Protein AF-A0A1I0TZK8-F1 (afdb_monomer)

pLDDT: mean 84.33, std 13.27, range [35.38, 96.5]

Sequence (78 aa):
MNKHTTLPNLMQKLVSDEEIQLIAEAVGYRDSSRTFTLRELIHFFLLAAMHQWKSFRHGADVGPLYGLPRFHYSTVSK

Mean predicted aligned error: 5.99 Å

Foldseek 3Di:
DDPPLPVLVVVPVVADPVNQVVVCVVVVHDQPDPQQGPNLLVSLVVCCVVVVQPALQSSLVCVVVVPRDRDDSCSSVD

Nearest PDB structures (foldseek):
  7zog-assembly2_D  TM=5.055E-01  e=9.816E+00  Cryptosporidium parvum Iowa II

Organism: NCBI:txid186116

Solvent-accessible surface area (backbone atoms only — not comparable to full-atom values): 4856 Å² total; per-residue (Å²): 132,76,88,77,58,60,61,66,60,46,48,59,72,74,52,48,73,65,56,53,49,53,52,29,59,75,71,70,56,71,71,90,40,96,79,54,38,67,69,51,52,53,50,48,52,53,50,34,65,76,69,61,49,89,39,56,58,54,39,42,73,49,31,52,85,75,75,44,66,89,60,61,41,66,70,82,74,110

Radius of gyration: 12.81 Å; Cα contacts (8 Å, |Δi|>4): 50; chains: 1; bounding box: 31×30×26 Å

Structure (mmCIF, N/CA/C/O backbone):
data_AF-A0A1I0TZK8-F1
#
_entry.id   AF-A0A1I0TZK8-F1
#
loop_
_atom_site.group_PDB
_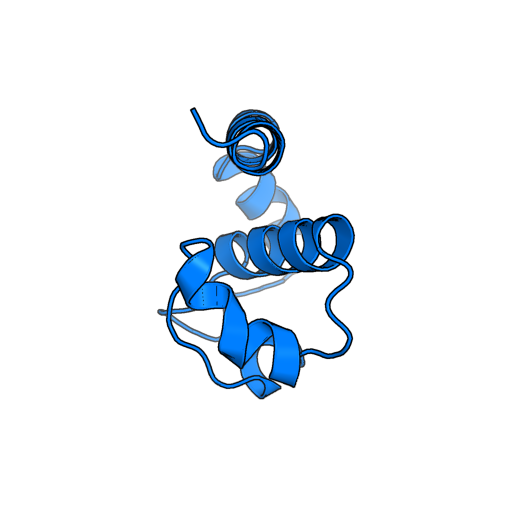atom_site.id
_atom_site.type_symbol
_atom_site.label_atom_id
_atom_site.label_alt_id
_atom_site.label_comp_id
_atom_site.label_asym_id
_atom_site.label_entity_id
_atom_site.label_seq_id
_atom_site.pdbx_PDB_ins_code
_atom_site.Cartn_x
_atom_site.Cartn_y
_atom_site.Cartn_z
_atom_site.occupancy
_atom_site.B_iso_or_equiv
_atom_site.auth_seq_id
_atom_site.auth_comp_id
_atom_site.auth_asym_id
_atom_site.auth_atom_id
_atom_site.pdbx_PDB_model_num
ATOM 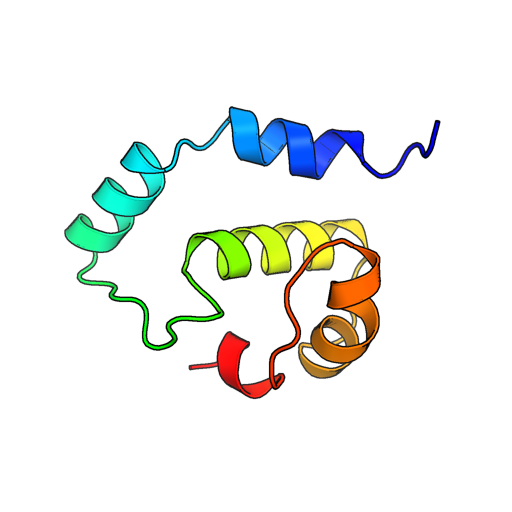1 N N . MET A 1 1 ? 13.740 17.965 -10.695 1.00 35.38 1 MET A N 1
ATOM 2 C CA . MET A 1 1 ? 12.378 17.630 -10.224 1.00 35.38 1 MET A CA 1
ATOM 3 C C . MET A 1 1 ? 11.975 16.315 -10.886 1.00 35.38 1 MET A C 1
ATOM 5 O O . MET A 1 1 ? 11.831 16.292 -12.103 1.00 35.38 1 MET A O 1
ATOM 9 N N . ASN A 1 2 ? 11.941 15.204 -10.143 1.00 40.16 2 ASN A N 1
ATOM 10 C CA . ASN A 1 2 ? 11.649 13.882 -10.713 1.00 40.16 2 ASN A CA 1
ATOM 11 C C . ASN A 1 2 ? 10.194 13.833 -11.196 1.00 40.16 2 ASN A C 1
ATOM 13 O O . ASN A 1 2 ? 9.279 14.031 -10.407 1.00 40.16 2 ASN A O 1
ATOM 17 N N . LYS A 1 3 ? 9.972 13.549 -12.484 1.00 46.91 3 LYS A N 1
ATOM 18 C CA . LYS A 1 3 ? 8.635 13.479 -13.110 1.00 46.91 3 LYS A CA 1
ATOM 19 C C . LYS A 1 3 ? 7.744 12.339 -12.577 1.00 46.91 3 LYS A C 1
ATOM 21 O O . LYS A 1 3 ? 6.592 12.238 -12.975 1.00 46.91 3 LYS A O 1
ATOM 26 N N . HIS A 1 4 ? 8.259 11.494 -11.683 1.00 52.28 4 HIS A N 1
ATOM 27 C CA . HIS A 1 4 ? 7.571 10.305 -11.174 1.00 52.28 4 HIS A CA 1
ATOM 28 C C . HIS A 1 4 ? 6.858 10.500 -9.824 1.00 52.28 4 HIS A C 1
ATOM 30 O O . HIS A 1 4 ? 6.130 9.611 -9.402 1.00 52.28 4 HIS A O 1
ATOM 36 N N . THR A 1 5 ? 7.012 11.645 -9.149 1.00 52.25 5 THR A N 1
ATOM 37 C CA . THR A 1 5 ? 6.407 11.879 -7.819 1.00 52.25 5 THR A CA 1
ATOM 38 C C . THR A 1 5 ? 5.040 12.564 -7.849 1.00 52.25 5 THR A C 1
ATOM 40 O O . THR A 1 5 ? 4.440 12.769 -6.798 1.00 52.25 5 THR A O 1
ATOM 43 N N . THR A 1 6 ? 4.510 12.931 -9.018 1.00 65.81 6 THR A N 1
ATOM 44 C CA . THR A 1 6 ? 3.277 13.730 -9.089 1.00 65.81 6 THR A CA 1
ATOM 45 C C . THR A 1 6 ? 2.037 12.925 -8.712 1.00 65.81 6 THR A C 1
ATOM 47 O O . THR A 1 6 ? 1.218 13.419 -7.949 1.00 65.81 6 THR A O 1
ATOM 50 N N . LEU A 1 7 ? 1.906 11.688 -9.200 1.00 67.94 7 LEU A N 1
ATOM 51 C CA . LEU A 1 7 ? 0.679 10.906 -9.030 1.00 67.94 7 LEU A CA 1
ATOM 52 C C . LEU A 1 7 ? 0.493 10.342 -7.608 1.00 67.94 7 LEU A C 1
ATOM 54 O O . LEU A 1 7 ? -0.596 10.523 -7.074 1.00 67.94 7 LEU A O 1
ATOM 58 N N . PRO A 1 8 ? 1.500 9.732 -6.944 1.00 64.81 8 PRO A N 1
ATOM 59 C CA . PRO A 1 8 ? 1.316 9.210 -5.586 1.00 64.81 8 PRO A CA 1
ATOM 60 C C . PRO A 1 8 ? 0.969 10.317 -4.583 1.00 64.81 8 PRO A C 1
ATOM 62 O O . PRO A 1 8 ? 0.047 10.170 -3.786 1.00 64.81 8 PRO A O 1
ATOM 65 N N . ASN A 1 9 ? 1.625 11.475 -4.705 1.00 68.38 9 ASN A N 1
ATOM 66 C CA . ASN A 1 9 ? 1.321 12.659 -3.901 1.00 68.38 9 ASN A CA 1
ATOM 67 C C . ASN A 1 9 ? -0.072 13.236 -4.202 1.00 68.38 9 ASN A C 1
ATOM 69 O O . ASN A 1 9 ? -0.717 13.782 -3.310 1.00 68.38 9 ASN A O 1
ATOM 73 N N . LEU A 1 10 ? -0.543 13.144 -5.452 1.00 69.31 10 LEU A N 1
ATOM 74 C CA . LEU A 1 10 ? -1.901 13.549 -5.816 1.00 69.31 10 LEU A CA 1
ATOM 75 C C . LEU A 1 10 ? -2.930 12.586 -5.216 1.00 69.31 10 LEU A C 1
ATOM 77 O O . LEU A 1 10 ? -3.915 13.027 -4.643 1.00 69.31 10 LEU A O 1
ATOM 81 N N . MET A 1 11 ? -2.677 11.280 -5.289 1.00 67.62 11 MET A N 1
ATOM 82 C CA . MET A 1 11 ? -3.574 10.254 -4.757 1.00 67.62 11 MET A CA 1
ATOM 83 C C . MET A 1 11 ? -3.678 10.308 -3.232 1.00 67.62 11 MET A C 1
ATOM 85 O O . MET A 1 11 ? -4.775 10.173 -2.703 1.00 67.62 11 MET A O 1
ATOM 89 N N . GLN A 1 12 ? -2.579 10.596 -2.526 1.00 66.69 12 GLN A N 1
ATOM 90 C CA . GLN A 1 12 ? -2.617 10.873 -1.084 1.00 66.69 12 GLN A CA 1
ATOM 91 C C . GLN A 1 12 ? -3.483 12.093 -0.735 1.00 66.69 12 GLN A C 1
ATOM 93 O O . GLN A 1 12 ? -4.074 12.127 0.335 1.00 66.69 12 GLN A O 1
ATOM 98 N N . LYS A 1 13 ? -3.582 13.085 -1.631 1.00 68.88 13 LYS A N 1
ATOM 99 C CA . LYS A 1 13 ? -4.471 14.246 -1.458 1.00 68.88 13 LYS A CA 1
ATOM 100 C C . LYS A 1 13 ? -5.921 13.974 -1.858 1.00 68.88 13 LYS A C 1
ATOM 102 O O . LYS A 1 13 ? -6.798 14.700 -1.408 1.00 68.88 13 LYS A O 1
ATOM 107 N N . LEU A 1 14 ? -6.154 13.003 -2.739 1.00 69.50 14 LEU A N 1
ATOM 108 C CA . LEU A 1 14 ? -7.480 12.668 -3.262 1.00 69.50 14 LEU A CA 1
ATOM 109 C C . LEU A 1 14 ? -8.234 11.667 -2.389 1.00 69.50 14 LEU A C 1
ATOM 111 O O . LEU A 1 14 ? -9.451 11.620 -2.494 1.00 69.50 14 LEU A O 1
ATOM 115 N N . VAL A 1 15 ? -7.524 10.867 -1.588 1.00 77.25 15 VAL A N 1
ATOM 116 C CA . VAL A 1 15 ? -8.132 9.890 -0.679 1.00 77.25 15 VAL A CA 1
ATOM 117 C C . VAL A 1 15 ? -7.636 10.155 0.738 1.00 77.25 15 VAL A C 1
ATOM 119 O O . VAL A 1 15 ? -6.482 9.846 1.066 1.00 77.25 15 VAL A O 1
ATOM 122 N N . SER A 1 16 ? -8.491 10.738 1.574 1.00 85.25 16 SER A N 1
ATOM 123 C CA . SER A 1 16 ? -8.140 11.106 2.949 1.00 85.25 16 SER A CA 1
ATOM 124 C C . SER A 1 16 ? -8.029 9.877 3.864 1.00 85.25 16 SER A C 1
ATOM 126 O O . SER A 1 16 ? -8.417 8.769 3.488 1.00 85.25 16 SER A O 1
ATOM 128 N N . ASP A 1 17 ? -7.402 10.021 5.038 1.00 84.06 17 ASP A N 1
ATOM 129 C CA . ASP A 1 17 ? -7.289 8.903 5.999 1.00 84.06 17 ASP A CA 1
ATOM 130 C C . ASP A 1 17 ? -8.676 8.525 6.526 1.00 84.06 17 ASP A C 1
ATOM 132 O O . ASP A 1 17 ? -8.973 7.346 6.712 1.00 84.06 17 ASP A O 1
ATOM 136 N N . GLU A 1 18 ? -9.556 9.516 6.670 1.00 87.12 18 GLU A N 1
ATOM 137 C CA . GLU A 1 18 ? -10.942 9.327 7.082 1.00 87.12 18 GLU A CA 1
ATOM 138 C C . GLU A 1 18 ? -11.730 8.501 6.059 1.00 87.12 18 GLU A C 1
ATOM 140 O O . GLU A 1 18 ? -12.439 7.575 6.443 1.00 87.12 18 GLU A O 1
ATOM 145 N N . GLU A 1 19 ? -11.587 8.782 4.761 1.00 88.81 19 GLU A N 1
ATOM 146 C CA . GLU A 1 19 ? -12.268 8.014 3.710 1.00 88.81 19 GLU A CA 1
ATOM 147 C C . GLU A 1 19 ? -11.799 6.557 3.679 1.00 88.81 19 GLU A C 1
ATOM 149 O O . GLU A 1 19 ? -12.621 5.644 3.582 1.00 88.81 19 GLU A O 1
ATOM 154 N N . ILE A 1 20 ? -10.490 6.320 3.814 1.00 89.31 20 ILE A N 1
ATOM 155 C CA . ILE A 1 20 ? -9.939 4.960 3.892 1.00 89.31 20 ILE A CA 1
ATOM 156 C C . ILE A 1 20 ? -10.500 4.225 5.104 1.00 89.31 20 ILE A C 1
ATOM 158 O O . ILE A 1 20 ? -10.911 3.071 4.976 1.00 89.31 20 ILE A O 1
ATOM 162 N N . GLN A 1 21 ? -10.541 4.887 6.259 1.00 89.94 21 GLN A N 1
ATOM 163 C CA . GLN A 1 21 ? -11.032 4.292 7.493 1.00 89.94 21 GLN A CA 1
ATOM 164 C C . GLN A 1 21 ? -12.528 3.962 7.408 1.00 89.94 21 GLN A C 1
ATOM 166 O O . GLN A 1 21 ? -12.926 2.858 7.775 1.00 89.94 21 GLN A O 1
ATOM 171 N N . LEU A 1 22 ? -13.345 4.864 6.853 1.00 91.25 22 LEU A N 1
ATOM 172 C CA . LEU A 1 22 ? -14.777 4.633 6.637 1.00 91.25 22 LEU A CA 1
ATOM 173 C C . LEU A 1 22 ? -15.028 3.418 5.736 1.00 91.25 22 LEU A C 1
ATOM 175 O O . LEU A 1 22 ? -15.889 2.590 6.035 1.00 91.25 22 LEU A O 1
ATOM 179 N N . ILE A 1 23 ? -14.264 3.286 4.648 1.00 89.81 23 ILE A N 1
ATOM 180 C CA . ILE A 1 23 ? -14.370 2.133 3.746 1.00 89.81 23 ILE A CA 1
ATOM 181 C C . ILE A 1 23 ? -13.922 0.856 4.461 1.00 89.81 23 ILE A C 1
ATOM 183 O O . ILE A 1 23 ? -14.613 -0.158 4.369 1.00 89.81 23 ILE A O 1
ATOM 187 N N . ALA A 1 24 ? -12.800 0.901 5.187 1.00 91.44 24 ALA A N 1
ATOM 188 C CA . ALA A 1 24 ? -12.279 -0.240 5.934 1.00 91.44 24 ALA A CA 1
ATOM 189 C C . ALA A 1 24 ? -13.301 -0.755 6.955 1.00 91.44 24 ALA A C 1
ATOM 191 O O . ALA A 1 24 ? -13.568 -1.954 7.012 1.00 91.44 24 ALA A O 1
ATOM 192 N N . GLU A 1 25 ? -13.933 0.148 7.703 1.00 93.19 25 GLU A N 1
ATOM 193 C CA . GLU A 1 25 ? -14.983 -0.183 8.665 1.00 93.19 25 GLU A CA 1
ATOM 194 C C . GLU A 1 25 ? -16.222 -0.769 7.987 1.00 93.19 25 GLU A C 1
ATOM 196 O O . GLU A 1 25 ? -16.731 -1.797 8.439 1.00 93.19 25 GLU A O 1
ATOM 201 N N . ALA A 1 26 ? -16.665 -0.181 6.871 1.00 93.94 26 ALA A N 1
ATOM 202 C CA . ALA A 1 26 ? -17.829 -0.654 6.125 1.00 93.94 26 ALA A CA 1
ATOM 203 C C . ALA A 1 26 ? -17.664 -2.092 5.601 1.00 93.94 26 ALA A C 1
ATOM 205 O O . ALA A 1 26 ? -18.645 -2.832 5.524 1.00 93.94 26 ALA A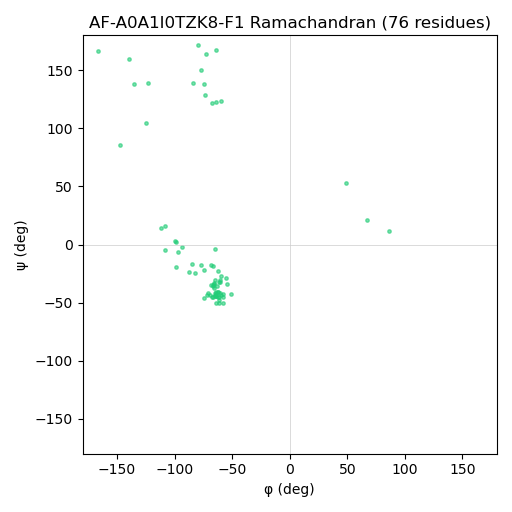 O 1
ATOM 206 N N . VAL A 1 27 ? -16.436 -2.502 5.264 1.00 92.06 27 VAL A N 1
ATOM 207 C CA . VAL A 1 27 ? -16.131 -3.866 4.793 1.00 92.06 27 VAL A CA 1
ATOM 208 C C . VAL A 1 27 ? -15.573 -4.781 5.890 1.00 92.06 27 VAL A C 1
ATOM 210 O O . VAL A 1 27 ? -15.242 -5.934 5.619 1.00 92.06 27 VAL A O 1
ATOM 213 N N . GLY A 1 28 ? -15.456 -4.291 7.129 1.00 91.25 28 GLY A N 1
ATOM 214 C CA . GLY A 1 28 ? -14.893 -5.040 8.255 1.00 91.25 28 GLY A CA 1
ATOM 215 C C . GLY A 1 28 ? -13.395 -5.346 8.127 1.00 91.25 28 GLY A C 1
ATOM 216 O O . GLY A 1 28 ? -12.903 -6.272 8.776 1.00 91.25 28 GLY A O 1
ATOM 217 N N . TYR A 1 29 ? -12.663 -4.595 7.303 1.00 89.38 29 TYR A N 1
ATOM 218 C CA . TYR A 1 29 ? -11.219 -4.738 7.151 1.00 89.38 29 TYR A CA 1
ATOM 219 C C . TYR A 1 29 ? -10.488 -4.147 8.361 1.00 89.38 29 TYR A C 1
ATOM 221 O O . TYR A 1 29 ? -10.821 -3.070 8.858 1.00 89.38 29 TYR A O 1
ATOM 229 N N . ARG A 1 30 ? -9.455 -4.850 8.831 1.00 87.38 30 ARG A N 1
ATOM 230 C CA . ARG A 1 30 ? -8.553 -4.375 9.883 1.00 87.38 30 ARG A CA 1
ATOM 231 C C . ARG A 1 30 ? -7.117 -4.655 9.491 1.00 87.38 30 ARG A C 1
ATOM 233 O O . ARG A 1 30 ? -6.801 -5.756 9.044 1.00 87.38 30 ARG A O 1
ATOM 240 N N . ASP A 1 31 ? -6.249 -3.684 9.742 1.00 86.56 31 ASP A N 1
ATOM 241 C CA . ASP A 1 31 ? -4.820 -3.861 9.530 1.00 86.56 31 ASP A CA 1
ATOM 242 C C . ASP A 1 31 ? -4.276 -5.013 10.376 1.00 86.56 31 ASP A C 1
ATOM 244 O O . ASP A 1 31 ? -4.391 -5.040 11.603 1.00 86.56 31 ASP A O 1
ATOM 248 N N . SER A 1 32 ? -3.651 -5.975 9.699 1.00 79.81 32 SER A N 1
ATOM 249 C CA . SER A 1 32 ? -2.989 -7.114 10.339 1.00 79.81 32 SER A CA 1
ATOM 250 C C . SER A 1 32 ? -1.555 -6.792 10.776 1.00 79.81 32 SER A C 1
ATOM 252 O O . SER A 1 32 ? -0.975 -7.504 11.598 1.00 79.81 32 SER A O 1
ATOM 254 N N . SER A 1 33 ? -0.978 -5.709 10.247 1.00 79.19 33 SER A N 1
ATOM 255 C CA . SER A 1 33 ? 0.378 -5.250 10.529 1.00 79.19 33 SER A CA 1
ATOM 256 C C . SER A 1 33 ? 0.377 -3.816 11.043 1.00 79.19 33 SER A C 1
ATOM 258 O O . SER A 1 33 ? -0.298 -2.951 10.499 1.00 79.19 33 SER A O 1
ATOM 260 N N . ARG A 1 34 ? 1.216 -3.540 12.047 1.00 76.44 34 ARG A N 1
ATOM 261 C CA . ARG A 1 34 ? 1.463 -2.171 12.535 1.00 76.44 34 ARG A CA 1
ATOM 262 C C . ARG A 1 34 ? 2.384 -1.360 11.624 1.00 76.44 34 ARG A C 1
ATOM 264 O O . ARG A 1 34 ? 2.466 -0.151 11.774 1.00 76.44 34 ARG A O 1
ATOM 271 N N . THR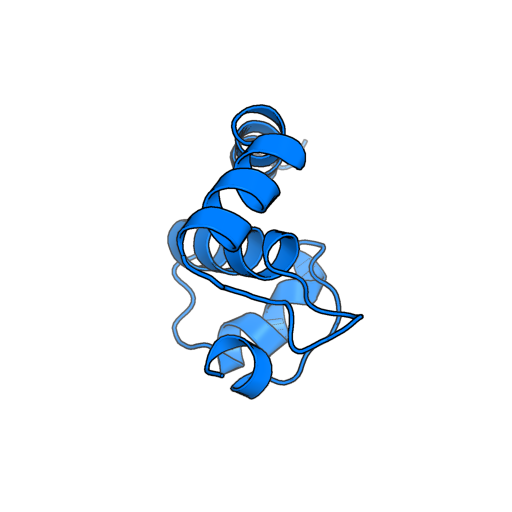 A 1 35 ? 3.133 -2.028 10.748 1.00 79.00 35 THR A N 1
ATOM 272 C CA . THR A 1 35 ? 4.147 -1.402 9.884 1.00 79.00 35 THR A CA 1
ATOM 273 C C . THR A 1 35 ? 3.730 -1.340 8.419 1.00 79.00 35 THR A C 1
ATOM 275 O O . THR A 1 35 ? 4.483 -0.823 7.599 1.00 79.0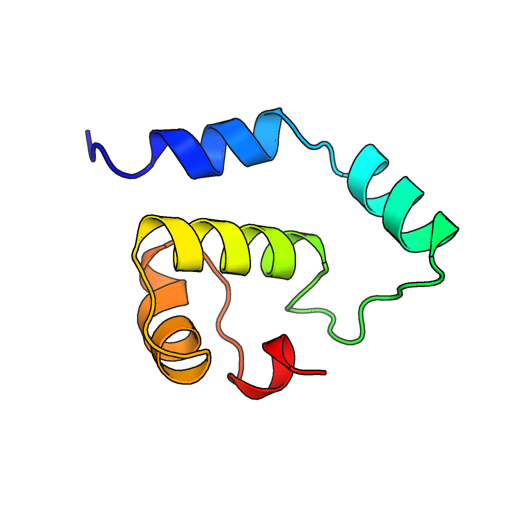0 35 THR A O 1
ATOM 278 N N . PHE A 1 36 ? 2.578 -1.922 8.080 1.00 87.44 36 PHE A N 1
ATOM 279 C CA . PHE A 1 36 ? 2.038 -1.949 6.726 1.00 87.44 36 PHE A CA 1
ATOM 280 C C . PHE A 1 36 ? 0.512 -1.912 6.814 1.00 87.44 36 PHE A C 1
ATOM 282 O O . PHE A 1 36 ? -0.146 -2.949 6.898 1.00 87.44 36 PHE A O 1
ATOM 289 N N . THR A 1 37 ? -0.006 -0.698 6.902 1.00 90.69 37 THR A N 1
ATOM 290 C CA . THR A 1 37 ? -1.422 -0.358 7.001 1.00 90.69 37 THR A CA 1
ATOM 291 C C . THR A 1 37 ? -2.095 -0.402 5.631 1.00 90.69 37 THR A C 1
ATOM 293 O O . THR A 1 37 ? -1.442 -0.477 4.582 1.00 90.69 37 THR A O 1
ATOM 296 N N . LEU A 1 38 ? -3.420 -0.283 5.619 1.00 89.50 38 LEU A N 1
ATOM 297 C CA . LEU A 1 38 ? -4.222 -0.134 4.410 1.00 89.50 38 LEU A CA 1
ATOM 298 C C . LEU A 1 38 ? -3.754 1.048 3.548 1.00 89.50 38 LEU A C 1
ATOM 300 O O . LEU A 1 38 ? -3.761 0.958 2.318 1.00 89.50 38 LEU A O 1
ATOM 304 N N . ARG A 1 39 ? -3.273 2.127 4.177 1.00 88.56 39 ARG A N 1
ATOM 305 C CA . ARG A 1 39 ? -2.677 3.278 3.487 1.00 88.56 39 ARG A CA 1
ATOM 306 C C . ARG A 1 39 ? -1.438 2.863 2.693 1.00 88.56 39 ARG A C 1
ATOM 308 O O . ARG A 1 39 ? -1.331 3.209 1.513 1.00 88.56 39 ARG A O 1
ATOM 315 N N . GLU A 1 40 ? -0.523 2.103 3.295 1.00 90.75 40 GLU A N 1
ATOM 316 C CA . GLU A 1 40 ? 0.645 1.579 2.578 1.00 90.75 40 GLU A CA 1
ATOM 317 C C . GLU A 1 40 ? 0.260 0.563 1.499 1.00 90.75 40 GLU A C 1
ATOM 319 O O . GLU A 1 40 ? 0.882 0.552 0.438 1.00 90.75 40 GLU A O 1
ATOM 324 N N . LEU A 1 41 ? -0.779 -0.247 1.721 1.00 91.38 41 LEU A N 1
ATOM 325 C CA . LEU A 1 41 ? -1.273 -1.205 0.731 1.00 91.38 41 LEU A CA 1
ATOM 326 C C . LEU A 1 41 ? -1.842 -0.503 -0.514 1.00 91.38 41 LEU A C 1
ATOM 328 O O . LEU A 1 41 ? -1.513 -0.872 -1.643 1.00 91.38 41 LEU A O 1
ATOM 332 N N . ILE A 1 42 ? -2.635 0.554 -0.329 1.00 90.25 42 ILE A N 1
ATOM 333 C CA . ILE A 1 42 ? -3.141 1.389 -1.430 1.00 90.25 42 ILE A CA 1
ATOM 334 C C . ILE A 1 42 ? -1.975 2.049 -2.170 1.00 90.25 42 ILE A C 1
ATOM 336 O O . ILE A 1 42 ? -1.918 2.018 -3.403 1.00 90.25 42 ILE A O 1
ATOM 340 N N . HIS A 1 43 ? -1.008 2.598 -1.431 1.00 89.44 43 HIS A N 1
ATOM 341 C CA . HIS A 1 43 ? 0.177 3.211 -2.025 1.00 89.44 43 HIS A CA 1
ATOM 342 C C . HIS A 1 43 ? 1.005 2.191 -2.824 1.00 89.44 43 HIS A C 1
ATOM 344 O O . HIS A 1 43 ? 1.442 2.487 -3.937 1.00 89.44 43 HIS A O 1
ATOM 350 N N . PHE A 1 44 ? 1.153 0.969 -2.308 1.00 92.19 44 PHE A N 1
ATOM 351 C CA . PHE A 1 44 ? 1.802 -0.137 -3.002 1.00 92.19 44 PHE A CA 1
ATOM 352 C C . PHE A 1 44 ? 1.124 -0.444 -4.338 1.00 92.19 44 PHE A C 1
ATOM 354 O O . PHE A 1 44 ? 1.812 -0.502 -5.355 1.00 92.19 44 PHE A O 1
ATOM 361 N N . PHE A 1 45 ? -0.204 -0.602 -4.374 1.00 91.75 45 PHE A N 1
ATOM 362 C CA . PHE A 1 45 ? -0.906 -0.932 -5.618 1.00 91.75 45 PHE A CA 1
ATOM 363 C C . PHE A 1 45 ? -0.844 0.191 -6.655 1.00 91.75 45 PHE A C 1
ATOM 365 O O . PHE A 1 45 ? -0.685 -0.086 -7.845 1.00 91.75 45 PHE A O 1
ATOM 372 N N . LEU A 1 46 ? -0.890 1.451 -6.217 1.00 90.25 46 LEU A N 1
ATOM 373 C CA . LEU A 1 46 ? -0.698 2.602 -7.100 1.00 90.25 46 LEU A CA 1
ATOM 374 C C . LEU A 1 46 ? 0.693 2.592 -7.741 1.00 90.25 46 LEU A C 1
ATOM 376 O O . LEU A 1 46 ? 0.813 2.685 -8.963 1.00 90.25 46 LEU A O 1
ATOM 380 N N . LEU A 1 47 ? 1.743 2.427 -6.934 1.00 90.50 47 LEU A N 1
ATOM 381 C CA . LEU A 1 47 ? 3.117 2.355 -7.429 1.00 90.50 47 LEU A CA 1
ATOM 382 C C . LEU A 1 47 ? 3.331 1.133 -8.328 1.00 90.50 47 LEU A C 1
ATOM 384 O O . LEU A 1 47 ? 3.950 1.256 -9.384 1.00 90.50 47 LEU A O 1
ATOM 388 N N . ALA A 1 48 ? 2.770 -0.020 -7.961 1.00 93.12 48 ALA A N 1
ATOM 389 C CA . ALA A 1 48 ? 2.836 -1.238 -8.757 1.00 93.12 48 ALA A CA 1
ATOM 390 C C . ALA A 1 48 ? 2.198 -1.053 -10.139 1.00 93.12 48 ALA A C 1
ATOM 392 O O . ALA A 1 48 ? 2.781 -1.487 -11.132 1.00 93.12 48 ALA A O 1
ATOM 393 N N . ALA A 1 49 ? 1.050 -0.374 -10.219 1.00 90.31 49 ALA A N 1
ATOM 394 C CA . ALA A 1 49 ? 0.392 -0.054 -11.483 1.00 90.31 49 ALA A CA 1
ATOM 395 C C . ALA A 1 49 ? 1.203 0.952 -12.316 1.00 90.31 49 ALA A C 1
ATOM 397 O O . ALA A 1 49 ? 1.419 0.734 -13.507 1.00 90.31 49 ALA A O 1
ATOM 398 N N . MET A 1 50 ? 1.707 2.022 -11.691 1.00 88.88 50 MET A N 1
ATOM 399 C CA . MET A 1 50 ? 2.491 3.063 -12.366 1.00 88.88 50 MET A CA 1
ATOM 400 C C . MET A 1 50 ? 3.825 2.559 -12.921 1.00 88.88 50 MET A C 1
ATOM 402 O O . MET A 1 50 ? 4.238 2.953 -14.009 1.00 88.88 50 MET A O 1
ATOM 406 N N . HIS A 1 51 ? 4.518 1.720 -12.155 1.00 89.94 51 HIS A N 1
ATOM 407 C CA . HIS A 1 51 ? 5.846 1.208 -12.488 1.00 89.94 51 HIS A CA 1
ATOM 408 C C . HIS A 1 51 ? 5.811 -0.206 -13.078 1.00 89.94 51 HIS A C 1
ATOM 410 O O . HIS A 1 51 ? 6.866 -0.783 -13.339 1.00 89.94 51 HIS A O 1
ATOM 416 N N . GLN A 1 52 ? 4.612 -0.759 -13.281 1.00 92.88 52 GLN A N 1
ATOM 417 C CA . GLN A 1 52 ? 4.370 -2.098 -13.818 1.00 92.88 52 GLN A CA 1
ATOM 418 C C . GLN A 1 52 ? 5.205 -3.178 -13.118 1.00 92.88 52 GLN A C 1
ATOM 420 O O . GLN A 1 52 ? 5.950 -3.950 -13.733 1.00 92.88 52 GLN A O 1
ATOM 425 N N . TRP A 1 53 ? 5.110 -3.220 -11.788 1.00 94.75 53 TRP A N 1
ATOM 426 C CA . TRP A 1 53 ? 5.849 -4.196 -10.998 1.00 94.75 53 TRP A CA 1
ATOM 427 C C . TRP A 1 53 ? 5.392 -5.622 -11.314 1.00 94.75 53 TRP A C 1
ATOM 429 O O . TRP A 1 53 ? 4.236 -5.991 -11.149 1.00 94.75 53 TRP A O 1
ATOM 439 N N . LYS A 1 54 ? 6.355 -6.444 -11.737 1.00 94.50 54 LYS A N 1
ATOM 440 C CA . LYS A 1 54 ? 6.157 -7.835 -12.181 1.00 94.50 54 LYS A CA 1
ATOM 441 C C . LYS A 1 54 ? 5.602 -8.805 -11.129 1.00 94.50 54 LYS A C 1
ATOM 443 O O . LYS A 1 54 ? 5.120 -9.870 -11.494 1.00 94.50 54 LYS A O 1
ATOM 448 N N . SER A 1 55 ? 5.757 -8.515 -9.839 1.00 95.25 55 SER A N 1
ATOM 449 C CA . SER A 1 55 ? 5.280 -9.373 -8.745 1.00 95.25 55 SER A CA 1
ATOM 450 C C . SER A 1 55 ? 5.316 -8.634 -7.408 1.00 95.25 55 SER A C 1
ATOM 452 O O . SER A 1 55 ? 6.004 -7.620 -7.275 1.00 95.25 55 SER A O 1
ATOM 454 N N . PHE A 1 56 ? 4.659 -9.182 -6.381 1.00 94.81 56 PHE A N 1
ATOM 455 C CA . PHE A 1 56 ? 4.766 -8.663 -5.011 1.00 94.81 56 PHE A CA 1
ATOM 456 C C . PHE A 1 56 ? 6.190 -8.728 -4.460 1.00 94.81 56 PHE A C 1
ATOM 458 O O . PHE A 1 56 ? 6.593 -7.842 -3.716 1.00 94.81 56 PHE A O 1
ATOM 465 N N . ARG A 1 57 ? 6.977 -9.737 -4.861 1.00 96.00 57 ARG A N 1
ATOM 466 C CA . ARG A 1 57 ? 8.400 -9.814 -4.509 1.00 96.00 57 ARG A CA 1
ATOM 467 C C . ARG A 1 57 ? 9.173 -8.652 -5.114 1.00 96.00 57 ARG A C 1
ATOM 469 O O . ARG A 1 57 ? 9.840 -7.937 -4.383 1.00 96.00 57 ARG A O 1
ATOM 476 N N . HIS A 1 58 ? 9.002 -8.424 -6.415 1.00 96.50 58 HIS A N 1
ATOM 477 C CA . HIS A 1 58 ? 9.641 -7.296 -7.081 1.00 96.50 58 HIS A CA 1
ATOM 478 C C . HIS A 1 58 ? 9.241 -5.967 -6.423 1.00 96.50 58 HIS A C 1
ATOM 480 O O . HIS A 1 58 ? 10.103 -5.138 -6.160 1.00 96.50 58 HIS A O 1
ATOM 486 N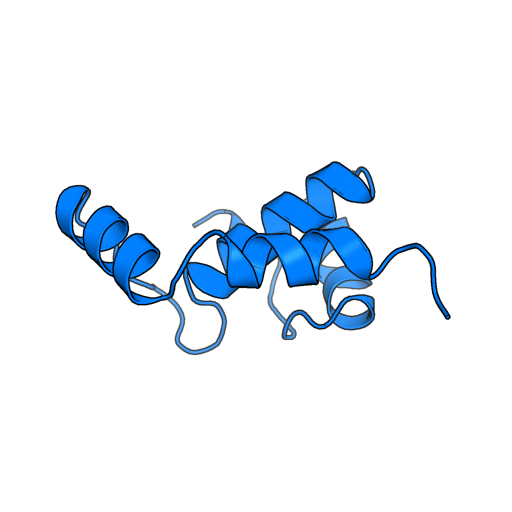 N . GLY A 1 59 ? 7.960 -5.802 -6.077 1.00 95.25 59 GLY A N 1
ATOM 487 C CA . GLY A 1 59 ? 7.480 -4.637 -5.337 1.00 95.25 59 GLY A CA 1
ATOM 488 C C . GLY A 1 59 ? 8.075 -4.495 -3.930 1.00 95.25 59 GLY A C 1
ATOM 489 O O . GLY A 1 59 ? 8.350 -3.379 -3.510 1.00 95.25 59 GLY A O 1
ATOM 490 N N . ALA A 1 60 ? 8.325 -5.590 -3.210 1.00 95.06 60 ALA A N 1
ATOM 491 C CA . ALA A 1 60 ? 9.011 -5.554 -1.915 1.00 95.06 60 ALA A CA 1
ATOM 492 C C . ALA A 1 60 ? 10.490 -5.147 -2.045 1.00 95.06 60 ALA A C 1
ATOM 494 O O . ALA A 1 60 ? 11.004 -4.436 -1.182 1.00 95.06 60 ALA A O 1
ATOM 495 N N . ASP A 1 61 ? 11.151 -5.547 -3.136 1.00 96.25 61 ASP A N 1
ATOM 496 C CA . ASP A 1 61 ? 12.551 -5.205 -3.404 1.00 96.25 61 ASP A CA 1
ATOM 497 C C . ASP A 1 61 ? 12.718 -3.718 -3.767 1.00 96.25 61 ASP A C 1
ATOM 499 O O . ASP A 1 61 ? 13.647 -3.061 -3.294 1.00 96.25 61 ASP A O 1
ATOM 503 N N . VAL A 1 62 ? 11.813 -3.167 -4.589 1.00 95.38 62 VAL A N 1
ATOM 504 C CA . VAL A 1 62 ? 11.926 -1.784 -5.096 1.00 95.38 62 VAL A CA 1
ATOM 505 C C . VAL A 1 62 ? 11.084 -0.767 -4.328 1.00 95.38 62 VAL A C 1
ATOM 507 O O . VAL A 1 62 ? 11.373 0.423 -4.395 1.00 95.38 62 VAL A O 1
ATOM 510 N N . GLY A 1 63 ? 10.072 -1.200 -3.575 1.00 93.00 63 GLY A N 1
ATOM 511 C CA . GLY A 1 63 ? 9.141 -0.341 -2.836 1.00 93.00 63 GLY A CA 1
ATOM 512 C C . GLY A 1 63 ? 9.809 0.710 -1.941 1.00 93.00 63 GLY A C 1
ATOM 513 O O . GLY A 1 63 ? 9.397 1.872 -1.993 1.00 93.00 63 GLY A O 1
ATOM 514 N N . PRO A 1 64 ? 10.879 0.376 -1.190 1.00 93.44 64 PRO A N 1
ATOM 515 C CA . PRO A 1 64 ? 11.615 1.360 -0.397 1.00 93.44 64 PRO A CA 1
ATOM 516 C C . PRO A 1 64 ? 12.220 2.517 -1.206 1.00 93.44 64 PRO A C 1
ATOM 518 O O . PRO A 1 64 ? 12.354 3.617 -0.675 1.00 93.44 64 PRO A O 1
ATOM 521 N N . LEU A 1 65 ? 12.534 2.322 -2.495 1.00 92.50 65 LEU A N 1
ATOM 522 C CA . LEU A 1 65 ? 13.016 3.398 -3.378 1.00 92.50 6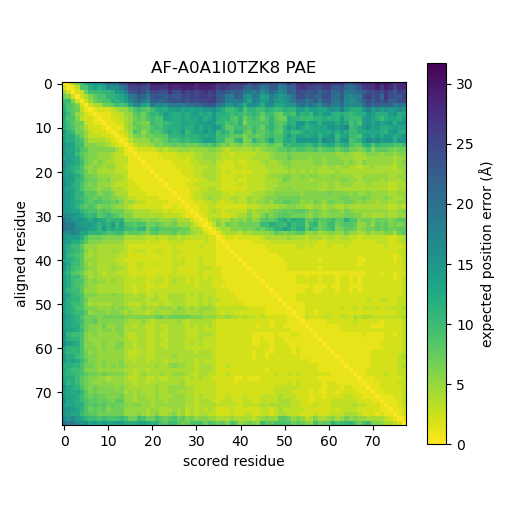5 LEU A CA 1
ATOM 523 C C . LEU A 1 65 ? 11.932 4.447 -3.676 1.00 92.50 65 LEU A C 1
ATOM 525 O O . LEU A 1 65 ? 12.248 5.557 -4.101 1.00 92.50 65 LEU A O 1
ATOM 529 N N . TYR A 1 66 ? 10.665 4.100 -3.439 1.00 88.94 66 TYR A N 1
ATOM 530 C CA . TYR A 1 66 ? 9.489 4.936 -3.676 1.00 88.94 66 TYR A CA 1
ATOM 531 C C . TYR A 1 66 ? 8.793 5.362 -2.373 1.00 88.94 66 TYR A C 1
ATOM 533 O O . TYR A 1 66 ? 7.668 5.852 -2.406 1.00 88.94 66 TYR A O 1
ATOM 541 N N . GLY A 1 67 ? 9.460 5.202 -1.223 1.00 88.75 67 GLY A N 1
ATOM 542 C CA . GLY A 1 67 ? 8.967 5.683 0.071 1.00 88.75 67 GLY A CA 1
ATOM 543 C C . 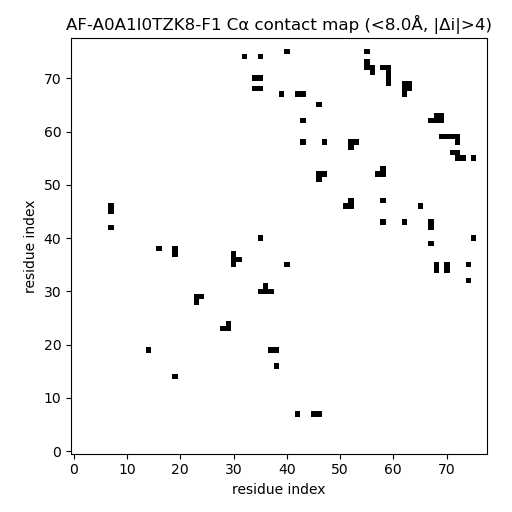GLY A 1 67 ? 8.023 4.733 0.812 1.00 88.75 67 GLY A C 1
ATOM 544 O O . GLY A 1 67 ? 7.423 5.146 1.800 1.00 88.75 67 GLY A O 1
ATOM 545 N N . LEU A 1 68 ? 7.890 3.474 0.379 1.00 90.44 68 LEU A N 1
ATOM 546 C CA . LEU A 1 68 ? 7.222 2.446 1.185 1.00 90.44 68 LEU A CA 1
ATOM 547 C C . LEU A 1 68 ? 8.144 1.953 2.316 1.00 90.44 68 LEU A C 1
ATOM 549 O O . LEU A 1 68 ? 9.368 1.919 2.143 1.00 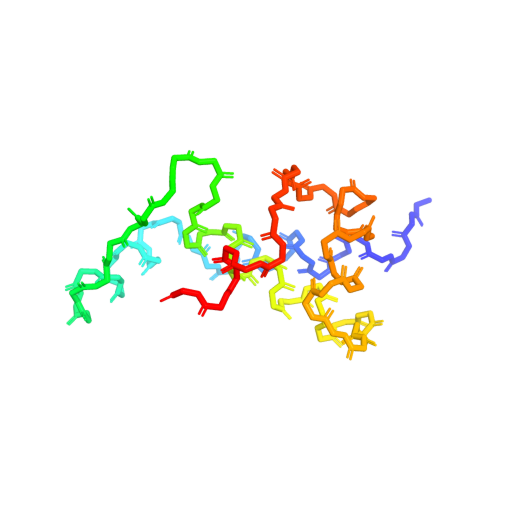90.44 68 LEU A O 1
ATOM 553 N N . PRO A 1 69 ? 7.594 1.517 3.464 1.00 92.38 69 PRO A N 1
ATOM 554 C CA . PRO A 1 69 ? 8.389 0.855 4.492 1.00 92.38 69 PRO A CA 1
ATOM 555 C C . PRO A 1 69 ? 8.958 -0.471 3.969 1.00 92.38 69 PRO A C 1
ATOM 557 O O . PRO A 1 69 ? 8.541 -0.995 2.937 1.00 92.38 69 PRO A O 1
ATOM 560 N N . ARG A 1 70 ? 9.907 -1.061 4.700 1.00 92.56 70 ARG A N 1
ATOM 561 C CA . ARG A 1 70 ? 10.333 -2.438 4.415 1.00 92.56 70 ARG A CA 1
ATOM 562 C C . ARG A 1 70 ? 9.252 -3.412 4.881 1.00 92.56 70 ARG A C 1
ATOM 564 O O . ARG A 1 70 ? 8.847 -3.376 6.040 1.00 92.56 70 ARG A O 1
ATOM 571 N N . PHE A 1 71 ? 8.840 -4.317 4.001 1.00 91.12 71 PHE A N 1
ATOM 572 C CA . PHE A 1 71 ? 7.881 -5.381 4.292 1.00 91.12 71 PHE A CA 1
ATOM 573 C C . PHE A 1 71 ? 8.308 -6.683 3.608 1.00 91.12 71 PHE A C 1
ATOM 575 O O . PHE A 1 71 ? 9.088 -6.684 2.657 1.00 91.12 71 PHE A O 1
ATOM 582 N N . HIS A 1 72 ? 7.792 -7.811 4.092 1.00 92.25 72 HIS A N 1
ATOM 583 C CA . HIS A 1 72 ? 7.925 -9.082 3.389 1.00 92.25 72 HIS A CA 1
ATOM 584 C C . HIS A 1 72 ? 6.823 -9.187 2.330 1.00 92.25 72 HIS A C 1
ATOM 586 O O . HIS A 1 72 ? 5.680 -8.845 2.613 1.00 92.25 72 HIS A O 1
ATOM 592 N N . TYR A 1 73 ? 7.123 -9.693 1.131 1.00 90.50 73 TYR A N 1
ATOM 593 C CA . TYR A 1 73 ? 6.161 -9.739 0.014 1.00 90.50 73 TYR A CA 1
ATOM 594 C C . TYR A 1 73 ? 4.840 -10.450 0.355 1.00 90.50 73 TYR A C 1
ATOM 596 O O . TYR A 1 73 ? 3.798 -10.093 -0.182 1.00 90.50 73 TYR A O 1
ATOM 604 N N . SER A 1 74 ? 4.861 -11.417 1.280 1.00 89.56 74 SER A N 1
ATOM 605 C CA . SER A 1 74 ? 3.645 -12.093 1.754 1.00 89.56 74 SER A CA 1
ATOM 606 C C . SER A 1 74 ? 2.704 -11.183 2.547 1.00 89.56 74 SER A C 1
ATOM 608 O O . SER A 1 74 ? 1.558 -11.547 2.750 1.00 89.56 74 SER A O 1
ATOM 610 N N . THR A 1 75 ? 3.173 -10.045 3.067 1.00 89.31 75 THR A N 1
ATOM 611 C CA . THR A 1 75 ? 2.331 -9.073 3.782 1.00 89.31 75 THR A CA 1
ATOM 612 C C . THR A 1 75 ? 1.295 -8.446 2.853 1.00 89.31 75 THR A C 1
ATOM 614 O O . THR A 1 75 ? 0.200 -8.147 3.300 1.00 89.31 75 THR A O 1
ATOM 617 N N . VAL A 1 76 ? 1.615 -8.307 1.562 1.00 88.31 76 VAL A N 1
ATOM 618 C CA . VAL A 1 76 ? 0.703 -7.761 0.542 1.00 88.31 76 VAL A CA 1
ATOM 619 C C . VAL A 1 76 ? -0.391 -8.766 0.148 1.00 88.31 76 VAL A C 1
ATOM 621 O O . VAL A 1 76 ? -1.425 -8.375 -0.376 1.00 88.31 76 VAL A O 1
ATOM 624 N N . SER A 1 77 ? -0.168 -10.064 0.377 1.00 82.06 77 SER A N 1
ATOM 625 C CA . SER A 1 77 ? -1.051 -11.152 -0.067 1.00 82.06 77 SER A CA 1
ATOM 626 C C . SER A 1 77 ? -1.837 -11.822 1.066 1.00 82.06 77 SER A C 1
ATOM 628 O O . SER A 1 77 ? -2.262 -12.965 0.898 1.00 82.06 77 SER A O 1
ATOM 630 N N . LYS A 1 78 ? -1.919 -11.187 2.236 1.00 72.81 78 LYS A N 1
ATOM 631 C CA . LYS A 1 78 ? -2.673 -11.667 3.402 1.00 72.81 78 LYS A CA 1
ATOM 632 C C . LYS A 1 78 ? -4.019 -10.974 3.464 1.00 72.81 78 LYS A C 1
ATOM 634 O O . LYS A 1 78 ? -4.983 -11.674 3.832 1.00 72.81 78 LYS A O 1
#

Secondary structure (DSSP, 8-state):
--TTSHHHHHHHHHS-HHHHHHHHHHTT---S-SSS-HHHHHHHHHHHHHHT-SSHHHHHHHGGGGTPPP--GGGTT-